Protein AF-A0A315W5L0-F1 (afdb_monomer)

pLDDT: mean 83.8, std 18.42, range [42.72, 97.88]

Organism: Gambusia affinis (NCBI:txid33528)

Secondary structure (DSSP, 8-state):
--EEE-TTT--EEEETTSEEEE-TTSS-EEEE--EEEEEE---HHHHTT-------------EEEEEEHHHHHHT-------HHHHHHHHHHHT-

InterPro domains:
  IPR011057 Mss4-like superfamily [SSF51316] (1-95)
  IPR011323 Mss4/translationally controlled tumour-associated TCTP [G3DSA:2.170.150.10] (1-95)
  IPR018105 Translationally controlled tumour protein [PF00838] (1-95)
  IPR018105 Translationally controlled tumour protein [PR01653] (1-21)
  IPR018105 Translationally controlled tumour protein [PR01653] (48-59)
  IPR018105 Translationally controlled tumour protein [PR01653] (60-79)
  IPR018105 Translationally controlled tumour protein [PTHR11991] (1-95)
  IPR034737 Translationally controlled tumour protein (TCTP) domain [PS51797] (1-95)

Radius of gyration: 20.61 Å; Cα contacts (8 Å, |Δi|>4): 89; chains: 1; bounding box: 36×28×60 Å

Sequence (95 aa):
MIIYKCIISNDEMFSDTFKVKETDSGIFFEVEGKTVTRTEGFDDALISANASAEEACEGNESATVSGVDIVLNHKLQETGFDKKQYMAYIKEYVK

Foldseek 3Di:
DAFDADPPPRATQAGPVFDWDQDPVNPDIDTDWDKDKDFQDDPVVVVVVPVDDPDPDPDDPGDIDIDTPSCVVRVDDDDDDDPVRVVVVVVVVVD

Solvent-accessible surface area (backbone atoms only — not comparable to full-atom values): 6291 Å² total; per-residue (Å²): 132,54,74,46,54,42,88,88,80,64,47,64,63,51,48,67,86,44,57,71,44,73,42,97,84,72,81,50,75,49,71,63,66,49,81,42,76,44,73,54,55,82,61,66,74,73,59,64,77,60,90,79,68,100,61,89,72,76,77,78,78,60,46,69,50,69,47,42,46,54,42,67,75,46,66,61,77,90,83,89,69,56,77,68,56,44,60,53,49,53,64,60,72,75,106

Structure (mmCIF, N/CA/C/O backbone):
data_AF-A0A315W5L0-F1
#
_entry.id   AF-A0A315W5L0-F1
#
loop_
_atom_site.group_PDB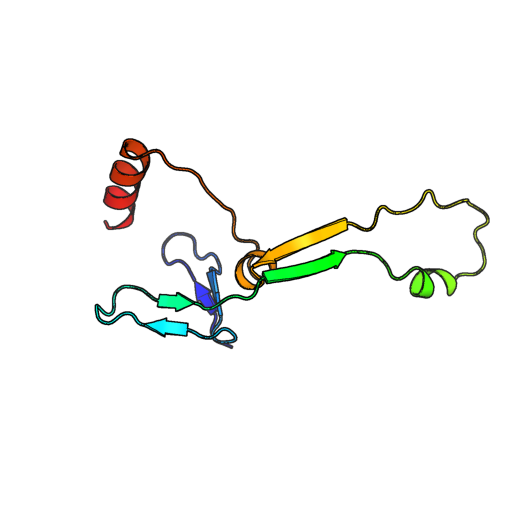
_atom_site.id
_atom_site.type_symbol
_atom_site.label_atom_id
_atom_site.label_alt_id
_atom_site.label_comp_id
_atom_site.label_asym_id
_atom_site.label_entity_id
_atom_site.label_seq_id
_atom_site.pdbx_PDB_ins_code
_atom_site.Cartn_x
_atom_site.Cartn_y
_atom_site.Cartn_z
_atom_site.occupancy
_atom_site.B_iso_or_equiv
_atom_site.auth_seq_id
_atom_site.auth_comp_id
_atom_site.auth_asym_id
_atom_site.auth_atom_id
_atom_site.pdbx_PDB_model_num
ATOM 1 N N . MET A 1 1 ? -12.4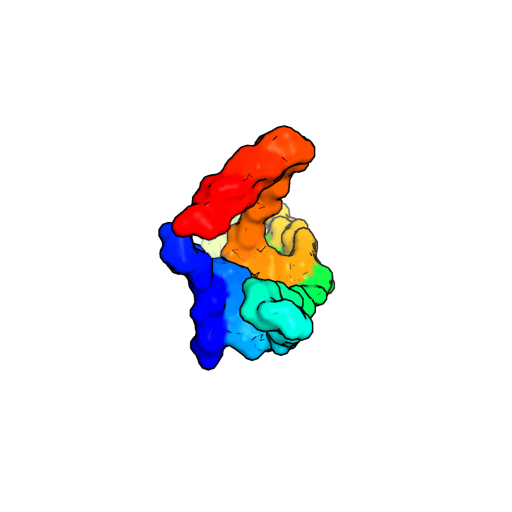98 -8.570 -14.828 1.00 85.88 1 MET A N 1
ATOM 2 C CA . MET A 1 1 ? -11.474 -7.891 -14.025 1.00 85.88 1 MET A CA 1
ATOM 3 C C . MET A 1 1 ? -12.175 -6.931 -13.091 1.00 85.88 1 MET A C 1
ATOM 5 O O . MET A 1 1 ? -12.789 -5.974 -13.555 1.00 85.88 1 MET A O 1
ATOM 9 N N . ILE A 1 2 ? -12.149 -7.242 -11.806 1.00 93.94 2 ILE A N 1
ATOM 10 C CA . ILE A 1 2 ? -12.614 -6.398 -10.708 1.00 93.94 2 ILE A CA 1
ATOM 11 C C . ILE A 1 2 ? -11.451 -5.494 -10.292 1.00 93.94 2 ILE A C 1
ATOM 13 O O . ILE A 1 2 ? -10.320 -5.955 -10.149 1.00 93.94 2 ILE A O 1
ATOM 17 N N . ILE A 1 3 ? -11.734 -4.206 -10.103 1.00 95.31 3 ILE A N 1
ATOM 18 C CA . ILE A 1 3 ? -10.770 -3.220 -9.606 1.00 95.31 3 ILE A CA 1
ATOM 19 C C . ILE A 1 3 ? -11.157 -2.861 -8.176 1.00 95.31 3 ILE A C 1
ATOM 21 O O . ILE A 1 3 ? -12.285 -2.434 -7.923 1.00 95.31 3 ILE A O 1
ATOM 25 N N . TYR A 1 4 ? -10.212 -3.009 -7.255 1.00 96.44 4 TYR A N 1
ATOM 26 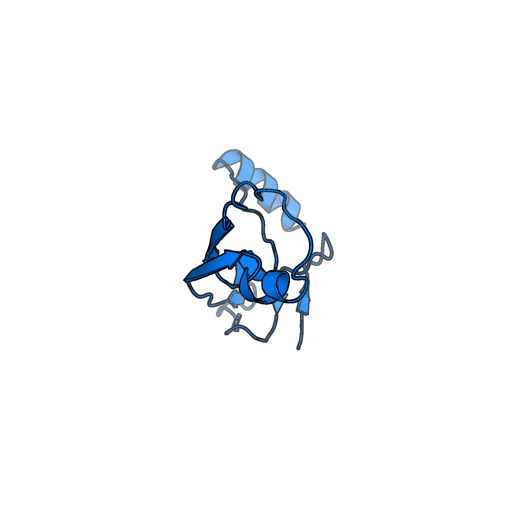C CA . TYR A 1 4 ? -10.365 -2.634 -5.857 1.00 96.44 4 TYR A CA 1
ATOM 27 C C . TYR A 1 4 ? -9.934 -1.180 -5.693 1.00 96.44 4 TYR A C 1
ATOM 29 O O . TYR A 1 4 ? -8.780 -0.830 -5.957 1.00 96.44 4 TYR A O 1
ATOM 37 N N . LYS A 1 5 ? -10.876 -0.326 -5.285 1.00 96.31 5 LYS A N 1
ATOM 38 C CA . LYS A 1 5 ? -10.666 1.118 -5.137 1.00 96.31 5 LYS A CA 1
ATOM 39 C C . LYS A 1 5 ? -10.680 1.531 -3.673 1.00 96.31 5 LYS A C 1
ATOM 41 O O . LYS A 1 5 ? -11.431 0.974 -2.874 1.00 96.31 5 LYS A O 1
ATOM 46 N N . CYS A 1 6 ? -9.870 2.527 -3.334 1.00 94.75 6 CYS A N 1
ATOM 47 C CA . CYS A 1 6 ? -9.929 3.172 -2.029 1.00 94.75 6 CYS A CA 1
ATOM 48 C C . CYS A 1 6 ? -11.269 3.905 -1.883 1.00 94.75 6 CYS A C 1
ATOM 50 O O . CYS A 1 6 ? -11.614 4.725 -2.727 1.00 94.75 6 CYS A O 1
ATOM 52 N N . ILE A 1 7 ? -12.010 3.657 -0.802 1.00 94.25 7 ILE A N 1
ATOM 53 C CA . ILE A 1 7 ? -13.310 4.310 -0.574 1.00 94.25 7 ILE A CA 1
ATOM 54 C C . ILE A 1 7 ? -13.191 5.828 -0.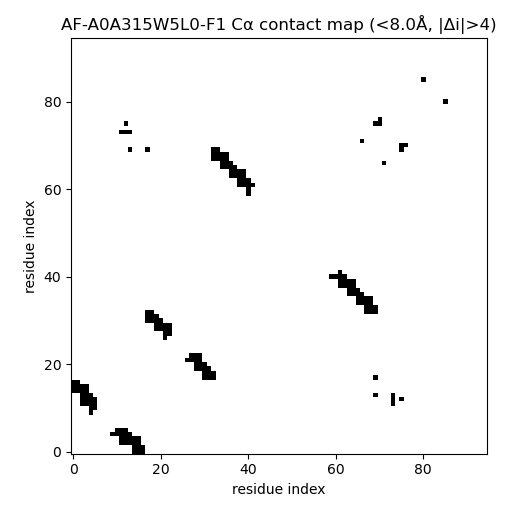358 1.00 94.25 7 ILE A C 1
ATOM 56 O O . ILE A 1 7 ? -14.122 6.568 -0.661 1.00 94.25 7 ILE A O 1
ATOM 60 N N . ILE A 1 8 ? -12.046 6.295 0.152 1.00 94.12 8 ILE A N 1
ATOM 61 C CA . ILE A 1 8 ? -11.820 7.708 0.481 1.00 94.12 8 ILE A CA 1
ATOM 62 C C . ILE A 1 8 ? -11.400 8.494 -0.765 1.00 94.12 8 ILE A C 1
ATOM 64 O O . ILE A 1 8 ? -12.001 9.519 -1.075 1.00 94.12 8 ILE A O 1
ATOM 68 N N . SER A 1 9 ? -10.377 8.027 -1.489 1.00 93.12 9 SER A N 1
ATOM 69 C CA . SER A 1 9 ? -9.831 8.755 -2.643 1.00 93.12 9 SER A CA 1
ATOM 70 C C . SER A 1 9 ? -10.423 8.338 -3.991 1.00 93.12 9 SER A C 1
ATOM 72 O O . SER A 1 9 ? -10.305 9.084 -4.956 1.00 93.12 9 SER A O 1
ATOM 74 N N . ASN A 1 10 ? -11.094 7.183 -4.065 1.00 94.25 10 ASN A N 1
ATOM 75 C CA . ASN A 1 10 ? -11.509 6.503 -5.301 1.00 94.25 10 ASN A CA 1
ATOM 76 C C . ASN A 1 10 ? -10.355 6.048 -6.213 1.00 94.25 10 ASN A C 1
ATOM 78 O O . ASN A 1 10 ? -10.609 5.598 -7.335 1.00 94.25 10 ASN A O 1
ATOM 82 N N . ASP A 1 11 ? -9.113 6.094 -5.726 1.00 93.62 11 ASP A N 1
ATOM 83 C CA . ASP A 1 11 ? -7.952 5.609 -6.471 1.00 93.62 11 ASP A CA 1
ATOM 84 C C . ASP A 1 11 ? -7.957 4.084 -6.594 1.00 93.62 11 ASP A C 1
ATOM 86 O O . ASP A 1 11 ? -8.427 3.359 -5.710 1.00 93.62 11 ASP A O 1
ATOM 90 N N . GLU A 1 12 ? -7.418 3.593 -7.706 1.00 95.19 12 GLU A N 1
ATOM 91 C CA . GLU A 1 12 ? -7.312 2.166 -7.998 1.00 95.19 12 GLU A CA 1
ATOM 92 C C . GLU A 1 12 ? -6.094 1.572 -7.291 1.00 95.19 12 GLU A C 1
ATOM 94 O O . GLU A 1 12 ? -4.958 1.929 -7.593 1.00 95.19 12 GLU A O 1
ATOM 99 N N . MET A 1 13 ? -6.328 0.643 -6.363 1.00 95.69 13 MET A N 1
ATOM 100 C CA . MET A 1 13 ? -5.267 0.077 -5.529 1.00 95.69 13 MET A CA 1
ATOM 101 C C . MET A 1 13 ? -4.680 -1.197 -6.145 1.00 95.69 13 MET A C 1
ATOM 103 O O . MET A 1 13 ? -3.465 -1.341 -6.248 1.00 95.69 13 MET A O 1
ATOM 107 N N . PHE A 1 14 ? -5.546 -2.134 -6.540 1.00 96.69 14 PHE A N 1
ATOM 108 C CA . PHE A 1 14 ? -5.177 -3.397 -7.186 1.00 96.69 14 PHE A CA 1
ATOM 109 C C . PHE A 1 14 ? -6.374 -3.990 -7.948 1.00 96.69 14 PHE A C 1
ATOM 111 O O . PHE A 1 14 ? -7.477 -3.439 -7.931 1.00 96.69 14 PHE A O 1
ATOM 118 N N . SER A 1 15 ? -6.177 -5.124 -8.621 1.00 96.25 15 SER A N 1
ATOM 119 C CA . SER A 1 15 ? -7.242 -5.861 -9.317 1.00 96.25 15 SER A CA 1
ATOM 120 C C . SER A 1 15 ? -7.261 -7.347 -8.951 1.00 96.25 15 SER A C 1
ATOM 122 O O . SER A 1 15 ? -6.288 -7.877 -8.418 1.00 96.25 15 SER A O 1
ATOM 124 N N . ASP A 1 16 ? -8.355 -8.032 -9.286 1.00 95.31 16 ASP A N 1
ATOM 125 C CA . ASP A 1 16 ? -8.518 -9.491 -9.144 1.00 95.31 16 ASP A CA 1
ATOM 126 C C . ASP A 1 16 ? -7.625 -10.324 -10.083 1.00 95.31 16 ASP A C 1
ATOM 128 O O . ASP A 1 16 ? -7.682 -11.552 -10.067 1.00 95.31 16 ASP A O 1
ATOM 132 N N . THR A 1 17 ? -6.795 -9.677 -10.906 1.00 95.44 17 THR A N 1
ATOM 133 C CA . THR A 1 17 ? -5.785 -10.361 -11.729 1.00 95.44 17 THR A CA 1
ATOM 134 C C . THR A 1 17 ? -4.588 -10.841 -10.911 1.00 95.44 17 THR A C 1
ATOM 136 O O . THR A 1 17 ? -3.884 -11.761 -11.329 1.00 95.44 17 THR A O 1
ATOM 139 N N . PHE A 1 18 ? -4.369 -10.242 -9.738 1.00 96.06 18 PHE A N 1
ATOM 140 C CA . PHE A 1 18 ? -3.372 -10.682 -8.771 1.00 96.06 18 PHE A CA 1
ATOM 141 C C . PHE A 1 18 ? -3.945 -11.759 -7.852 1.00 96.06 18 PHE A C 1
ATOM 143 O O . PHE A 1 18 ? -5.158 -11.920 -7.712 1.00 96.06 18 PHE A O 1
ATOM 150 N N . LYS A 1 19 ? -3.064 -12.495 -7.172 1.00 96.38 19 LYS A N 1
ATOM 151 C CA . LYS A 1 19 ? -3.491 -13.442 -6.144 1.00 96.38 19 LYS A CA 1
ATOM 152 C C . LYS A 1 19 ? -3.847 -12.669 -4.874 1.00 96.38 19 LYS A C 1
ATOM 154 O O . LYS A 1 19 ? -2.963 -12.164 -4.187 1.00 96.38 19 LYS A O 1
ATOM 159 N N . VAL A 1 20 ? -5.146 -12.593 -4.596 1.00 96.25 20 VAL A N 1
ATOM 160 C CA . VAL A 1 20 ? -5.723 -11.905 -3.435 1.00 96.25 20 VAL A CA 1
ATOM 161 C C . VAL A 1 20 ? -6.203 -12.937 -2.416 1.00 96.25 20 VAL A C 1
ATOM 163 O O . VAL A 1 20 ? -6.896 -13.892 -2.772 1.00 96.25 20 VAL A O 1
ATOM 166 N N . LYS A 1 21 ? -5.853 -12.741 -1.145 1.00 96.38 21 LYS A N 1
ATOM 167 C CA . LYS A 1 21 ? -6.350 -13.525 -0.010 1.00 96.38 21 LYS A CA 1
ATOM 168 C C . LYS A 1 21 ? -6.914 -12.580 1.046 1.00 96.38 21 LYS A C 1
ATOM 170 O O . LYS A 1 21 ? -6.272 -11.605 1.411 1.00 96.38 21 LYS A O 1
ATOM 175 N N . GLU A 1 22 ? -8.100 -12.872 1.557 1.00 95.81 22 GLU A N 1
ATOM 176 C CA . GLU A 1 22 ? -8.639 -12.170 2.721 1.00 95.81 22 GLU A CA 1
ATOM 177 C C . GLU A 1 22 ? -8.009 -12.725 4.007 1.00 95.81 22 GLU A C 1
ATOM 179 O O . GLU A 1 22 ? -7.824 -13.936 4.157 1.00 95.81 22 GLU A O 1
ATOM 184 N N . THR A 1 23 ? -7.629 -11.836 4.921 1.00 95.31 23 THR A N 1
ATOM 185 C CA . THR A 1 23 ? -7.127 -12.223 6.249 1.00 95.31 23 THR A CA 1
ATOM 186 C C . THR A 1 23 ? -8.227 -12.855 7.101 1.00 95.31 23 THR A C 1
ATOM 188 O O . THR A 1 23 ? -9.402 -12.555 6.922 1.00 95.31 23 THR A O 1
ATOM 191 N N . ASP A 1 24 ? -7.850 -13.667 8.093 1.00 94.00 24 ASP A N 1
ATOM 192 C CA . ASP A 1 24 ? -8.808 -14.366 8.968 1.00 94.00 24 ASP A CA 1
ATOM 193 C C . ASP A 1 24 ? -9.748 -13.415 9.737 1.00 94.00 24 ASP A C 1
ATOM 195 O O . ASP A 1 24 ? -10.838 -13.810 10.145 1.00 94.00 24 ASP A O 1
ATOM 199 N N . SER A 1 25 ? -9.340 -12.157 9.943 1.00 93.62 25 SER A N 1
ATOM 200 C CA . SER A 1 25 ? -10.176 -11.133 10.579 1.00 93.62 25 SER A CA 1
ATOM 201 C C . SER A 1 25 ? -11.259 -10.563 9.658 1.00 93.62 25 SER A C 1
ATOM 203 O O . SER A 1 25 ? -12.158 -9.884 10.149 1.00 93.62 25 SER A O 1
ATOM 205 N N . GLY A 1 26 ? -11.162 -10.792 8.346 1.00 93.06 26 GLY A N 1
ATOM 206 C CA . GLY A 1 26 ? -12.033 -10.202 7.328 1.00 93.06 26 GLY A CA 1
ATOM 207 C C . GLY A 1 26 ? -11.835 -8.696 7.117 1.00 93.06 26 GLY A C 1
ATOM 208 O O . GLY A 1 26 ? -12.675 -8.033 6.519 1.00 93.06 26 GLY A O 1
ATOM 209 N N . ILE A 1 27 ? -10.755 -8.116 7.660 1.00 92.50 27 ILE A N 1
ATOM 210 C CA . ILE A 1 27 ? -10.519 -6.659 7.622 1.00 92.50 27 ILE A CA 1
ATOM 211 C C . ILE A 1 27 ? -9.551 -6.275 6.498 1.00 92.50 27 ILE A C 1
ATOM 213 O O . ILE A 1 27 ? -9.664 -5.193 5.924 1.00 92.50 27 ILE A O 1
ATOM 217 N N . PHE A 1 28 ? -8.590 -7.145 6.179 1.00 95.25 28 PHE A N 1
ATOM 218 C CA . PHE A 1 28 ? -7.522 -6.852 5.224 1.00 95.25 28 PHE A CA 1
ATOM 219 C C . PHE A 1 28 ? -7.464 -7.861 4.079 1.00 95.25 28 PHE A C 1
ATOM 221 O O . PHE A 1 28 ? -7.777 -9.042 4.254 1.00 95.25 28 PHE A O 1
ATOM 228 N N . PHE A 1 29 ? -6.971 -7.387 2.934 1.00 96.12 29 PHE A N 1
ATOM 229 C CA . PHE A 1 29 ? -6.567 -8.208 1.799 1.00 96.12 29 PHE A CA 1
ATOM 230 C C . PHE A 1 29 ? -5.039 -8.274 1.709 1.00 96.12 29 PHE A C 1
ATOM 232 O O . PHE A 1 29 ? -4.358 -7.251 1.744 1.00 96.12 29 PHE A O 1
ATOM 239 N N . GLU A 1 30 ? -4.513 -9.481 1.545 1.00 96.44 30 GLU A N 1
ATOM 240 C CA . GLU A 1 30 ? -3.132 -9.765 1.172 1.00 96.44 30 GLU A CA 1
ATOM 241 C C . GLU A 1 30 ? -3.075 -9.951 -0.349 1.00 96.44 30 GLU A C 1
ATOM 243 O O . GLU A 1 30 ? -3.754 -10.823 -0.895 1.00 96.44 30 GLU A O 1
ATOM 248 N N . VAL A 1 31 ? -2.281 -9.131 -1.041 1.00 96.88 31 VAL A N 1
ATOM 249 C CA . VAL A 1 31 ? -2.136 -9.177 -2.504 1.00 96.88 31 VAL A CA 1
ATOM 250 C C . VAL A 1 31 ? -0.696 -9.544 -2.848 1.00 96.88 31 VAL A C 1
ATOM 252 O O . VAL A 1 31 ? 0.237 -8.823 -2.499 1.00 96.88 31 VAL A O 1
ATOM 255 N N . GLU A 1 32 ? -0.504 -10.685 -3.509 1.00 97.12 32 GLU A N 1
ATOM 256 C CA . GLU A 1 32 ? 0.825 -11.197 -3.856 1.00 97.12 32 GLU A CA 1
ATOM 257 C C . GLU A 1 32 ? 1.329 -10.560 -5.158 1.00 97.12 32 GLU A C 1
ATOM 259 O O . GLU A 1 32 ? 0.755 -10.774 -6.229 1.00 97.12 32 GLU A O 1
ATOM 264 N N . GLY A 1 33 ? 2.411 -9.785 -5.052 1.00 95.25 33 GLY A N 1
ATOM 265 C CA . GLY A 1 33 ? 3.105 -9.175 -6.186 1.00 95.25 33 GLY A CA 1
ATOM 266 C C . GLY A 1 33 ? 4.444 -9.841 -6.483 1.00 95.25 33 GLY A C 1
ATOM 267 O O . GLY A 1 33 ? 5.026 -10.526 -5.637 1.00 95.25 33 GLY A O 1
ATOM 268 N N . LYS A 1 34 ? 4.957 -9.613 -7.691 1.00 96.06 34 LYS A N 1
ATOM 269 C CA . LYS A 1 34 ? 6.266 -10.098 -8.146 1.00 96.06 34 LYS A CA 1
ATOM 270 C C . LYS A 1 34 ? 7.196 -8.928 -8.414 1.00 96.06 34 LYS A C 1
ATOM 272 O O . LYS A 1 34 ? 6.802 -7.946 -9.036 1.00 96.06 34 LYS A O 1
ATOM 277 N N . THR A 1 35 ? 8.453 -9.052 -8.004 1.00 96.25 35 THR A N 1
ATOM 278 C CA . THR A 1 35 ? 9.493 -8.107 -8.418 1.00 96.25 35 THR A CA 1
ATOM 279 C C . THR A 1 35 ? 9.775 -8.292 -9.903 1.00 96.25 35 THR A C 1
ATOM 281 O O . THR A 1 35 ? 10.110 -9.392 -10.343 1.00 96.25 35 THR A O 1
ATOM 284 N N . VAL A 1 36 ? 9.641 -7.218 -10.670 1.00 94.94 36 VAL A N 1
ATOM 285 C CA . VAL A 1 36 ? 9.886 -7.191 -12.111 1.00 94.94 36 VAL A CA 1
ATOM 286 C C . VAL A 1 36 ? 10.802 -6.028 -12.467 1.00 94.94 36 VAL A C 1
ATOM 288 O O . VAL A 1 36 ? 10.831 -5.007 -11.782 1.00 94.94 36 VAL A O 1
ATOM 291 N N . THR A 1 37 ? 11.519 -6.184 -13.573 1.00 92.31 37 THR A N 1
ATOM 292 C CA . THR A 1 37 ? 12.311 -5.130 -14.206 1.00 92.31 37 THR A CA 1
ATOM 293 C C . THR A 1 37 ? 11.737 -4.889 -15.595 1.00 92.31 37 THR A C 1
ATOM 295 O O . THR A 1 37 ? 11.546 -5.834 -16.361 1.00 92.31 37 THR A O 1
ATOM 298 N N . ARG A 1 38 ? 11.417 -3.635 -15.904 1.00 84.75 38 ARG A N 1
ATOM 299 C CA . ARG A 1 38 ? 10.892 -3.182 -17.192 1.00 84.75 38 ARG A CA 1
ATOM 300 C C . ARG A 1 38 ? 11.886 -2.206 -17.785 1.00 84.75 38 ARG A C 1
ATOM 302 O O . ARG A 1 38 ? 12.240 -1.231 -17.135 1.00 84.75 38 ARG A O 1
ATOM 309 N N . THR A 1 39 ? 12.320 -2.460 -19.006 1.00 81.06 39 THR A N 1
ATOM 310 C CA . THR A 1 39 ? 13.065 -1.470 -19.775 1.00 81.06 39 THR A CA 1
ATOM 311 C C . THR A 1 39 ? 12.049 -0.694 -20.597 1.00 81.06 39 THR A C 1
ATOM 313 O O . THR A 1 39 ? 11.480 -1.228 -21.546 1.00 81.06 39 THR A O 1
ATOM 316 N N . GLU A 1 40 ? 11.765 0.537 -20.184 1.00 65.62 40 GLU A N 1
ATOM 317 C CA . GLU A 1 40 ? 11.031 1.493 -21.002 1.00 65.62 40 GLU A CA 1
ATOM 318 C C . GLU A 1 40 ? 12.030 2.090 -21.996 1.00 65.62 40 GLU A C 1
ATOM 320 O O . GLU A 1 40 ? 12.874 2.920 -21.664 1.00 65.62 40 GLU A O 1
ATOM 325 N N . GLY A 1 41 ? 11.986 1.583 -23.220 1.00 55.78 41 GLY A N 1
ATOM 326 C CA . GLY A 1 41 ? 12.775 2.066 -24.340 1.00 55.78 41 GLY A CA 1
ATOM 327 C C . GLY A 1 41 ? 11.973 1.860 -25.612 1.00 55.78 41 GLY A C 1
ATOM 328 O O . GLY A 1 41 ? 11.310 0.833 -25.774 1.00 55.78 41 GLY A O 1
ATOM 329 N N . PHE A 1 42 ? 11.992 2.856 -26.494 1.00 54.44 42 PHE A N 1
ATOM 330 C CA . PHE A 1 42 ? 11.545 2.650 -27.863 1.00 54.44 42 PHE A CA 1
ATOM 331 C C . PHE A 1 42 ? 12.450 1.585 -28.478 1.00 54.44 42 PHE A C 1
ATOM 333 O O . PHE A 1 42 ? 13.669 1.681 -28.383 1.00 54.44 42 PHE A O 1
ATOM 340 N N . ASP A 1 43 ? 11.857 0.548 -29.061 1.00 52.84 43 ASP A N 1
ATOM 341 C CA . ASP A 1 43 ? 12.620 -0.398 -29.861 1.00 52.84 43 ASP A CA 1
ATOM 342 C C . ASP A 1 43 ? 13.141 0.387 -31.072 1.00 52.84 43 ASP A C 1
ATOM 344 O O . ASP A 1 43 ? 12.347 0.793 -31.924 1.00 52.84 43 ASP A O 1
ATOM 348 N N . ASP A 1 44 ? 14.445 0.671 -31.134 1.00 51.31 44 ASP A N 1
ATOM 349 C CA . ASP A 1 44 ? 15.069 1.409 -32.247 1.00 51.31 44 ASP A CA 1
ATOM 350 C C . ASP A 1 44 ? 14.724 0.775 -33.611 1.00 51.31 44 ASP A C 1
ATOM 352 O O . ASP A 1 44 ? 14.674 1.454 -34.643 1.00 51.31 44 ASP A O 1
ATOM 356 N N . ALA A 1 45 ? 14.380 -0.520 -33.617 1.00 54.72 45 ALA A N 1
ATOM 357 C CA . ALA A 1 45 ? 13.849 -1.225 -34.776 1.00 54.72 45 ALA A CA 1
ATOM 358 C C . ALA A 1 45 ? 12.578 -0.572 -35.364 1.00 54.72 45 ALA A C 1
ATOM 360 O O . ALA A 1 45 ? 12.412 -0.566 -36.585 1.00 54.72 45 ALA A O 1
ATOM 361 N N . LEU A 1 46 ? 11.711 0.030 -34.542 1.00 53.38 46 LEU A N 1
ATOM 362 C CA . LEU A 1 46 ? 10.494 0.728 -34.983 1.00 53.38 46 LEU A CA 1
ATOM 363 C C . LEU A 1 46 ? 10.783 2.111 -35.595 1.00 53.38 46 LEU A C 1
ATOM 365 O O . LEU A 1 46 ? 9.996 2.583 -36.415 1.00 53.38 46 LEU A O 1
ATOM 369 N N . ILE A 1 47 ? 11.911 2.742 -35.248 1.00 54.00 47 ILE A N 1
ATOM 370 C CA . ILE A 1 47 ? 12.351 4.028 -35.825 1.00 54.00 47 ILE A CA 1
ATOM 371 C C . ILE A 1 47 ? 13.032 3.810 -37.188 1.00 54.00 47 ILE A C 1
ATOM 373 O O . ILE A 1 47 ? 12.924 4.651 -38.083 1.00 54.00 47 ILE A O 1
ATO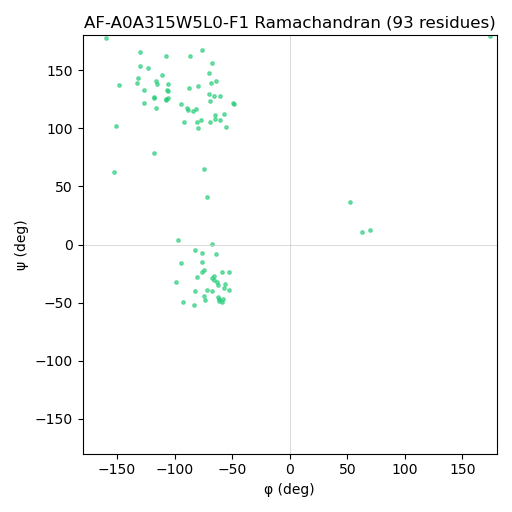M 377 N N . SER A 1 48 ? 13.647 2.640 -37.402 1.00 53.31 48 SER A N 1
ATOM 378 C CA . SER A 1 48 ? 14.335 2.293 -38.658 1.00 53.31 48 SER A CA 1
ATOM 379 C C . SER A 1 48 ? 13.427 2.196 -39.898 1.00 53.31 48 SER A C 1
ATOM 381 O O . SER A 1 48 ? 13.923 2.107 -41.021 1.00 53.31 48 SER A O 1
A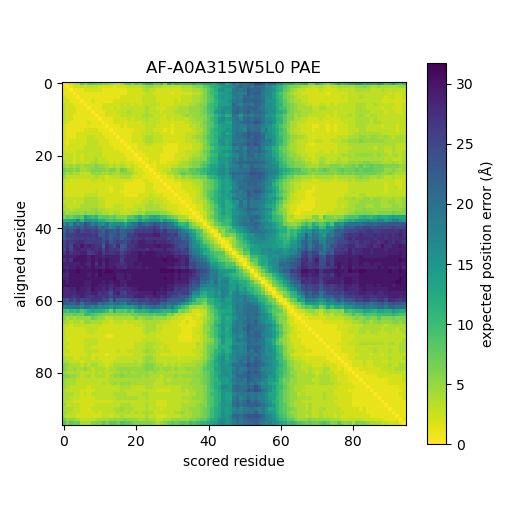TOM 383 N N . ALA A 1 49 ? 12.101 2.264 -39.730 1.00 54.81 49 ALA A N 1
ATOM 384 C CA . ALA A 1 49 ? 11.149 2.283 -40.839 1.00 54.81 49 ALA A CA 1
ATOM 385 C C . ALA A 1 49 ? 11.059 3.640 -41.572 1.00 54.81 49 ALA A C 1
ATOM 387 O O . ALA A 1 49 ? 10.407 3.712 -42.614 1.00 54.81 49 ALA A O 1
ATOM 388 N N . ASN A 1 50 ? 11.709 4.704 -41.080 1.00 53.59 50 ASN A N 1
ATOM 389 C CA . ASN A 1 50 ? 11.771 5.995 -41.773 1.00 53.59 50 ASN A CA 1
ATOM 390 C C . ASN A 1 50 ? 13.223 6.369 -42.120 1.00 53.59 50 ASN A C 1
ATOM 392 O O . ASN A 1 50 ? 13.871 7.163 -41.444 1.00 53.59 50 ASN A O 1
ATOM 396 N N . ALA A 1 51 ? 13.739 5.758 -43.190 1.00 51.47 51 ALA A N 1
ATOM 397 C CA . ALA A 1 51 ? 15.122 5.840 -43.672 1.00 51.47 51 ALA A CA 1
ATOM 398 C C . ALA A 1 51 ? 15.518 7.193 -44.319 1.00 51.47 51 ALA A C 1
ATOM 400 O O . ALA A 1 51 ? 16.183 7.212 -45.353 1.00 51.47 51 ALA A O 1
ATOM 401 N N . SER A 1 52 ? 15.096 8.331 -43.761 1.00 58.25 52 SER A N 1
ATOM 402 C CA . SER A 1 52 ? 15.427 9.654 -44.311 1.00 58.25 52 SER A CA 1
ATOM 403 C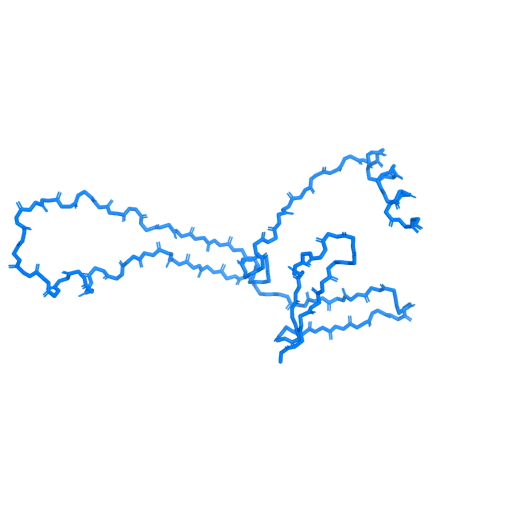 C . SER A 1 52 ? 15.451 10.754 -43.243 1.00 58.25 52 SER A C 1
ATOM 405 O O . SER A 1 52 ? 14.682 11.710 -43.318 1.00 58.25 52 SER A O 1
ATOM 407 N N . ALA A 1 53 ? 16.343 10.649 -42.260 1.00 44.56 53 ALA A N 1
ATOM 408 C CA . ALA A 1 53 ? 16.786 11.806 -41.482 1.00 44.56 53 ALA A CA 1
ATOM 409 C C . ALA A 1 53 ? 18.220 11.573 -40.989 1.00 44.56 53 ALA A C 1
ATOM 411 O O . ALA A 1 53 ? 18.456 10.813 -40.055 1.00 44.56 53 ALA A O 1
ATOM 412 N N . GLU A 1 54 ? 19.181 12.209 -41.660 1.00 46.53 54 GLU A N 1
ATOM 413 C CA . GLU A 1 54 ? 20.580 12.307 -41.236 1.00 46.53 54 GLU A CA 1
ATOM 414 C C . GLU A 1 54 ? 20.736 13.298 -40.071 1.00 46.53 54 GLU A C 1
ATOM 416 O O . GLU A 1 54 ? 21.384 14.333 -40.199 1.00 46.53 54 GLU A O 1
ATOM 421 N N . GLU A 1 55 ? 20.149 12.992 -38.920 1.00 45.66 55 GLU A N 1
ATOM 422 C CA . GLU A 1 55 ? 20.520 13.644 -37.666 1.00 45.66 55 GLU A CA 1
ATOM 423 C C . GLU A 1 55 ? 20.848 12.561 -36.647 1.00 45.66 55 GLU A C 1
ATOM 425 O O . GLU A 1 55 ? 20.048 11.668 -36.370 1.00 45.66 55 GLU A O 1
ATOM 430 N N . ALA A 1 56 ? 22.078 12.618 -36.135 1.00 48.69 56 ALA A N 1
ATOM 431 C CA . ALA A 1 56 ? 22.540 11.786 -35.042 1.00 48.69 56 ALA A CA 1
ATOM 432 C C . ALA A 1 56 ? 21.591 11.979 -33.853 1.00 48.69 56 ALA A C 1
ATOM 434 O O . ALA A 1 56 ? 21.648 12.989 -33.156 1.00 48.69 56 ALA A O 1
ATOM 435 N N . CYS A 1 57 ? 20.689 11.020 -33.659 1.00 42.72 57 CYS A N 1
ATOM 436 C CA . CYS A 1 57 ? 19.836 10.973 -32.489 1.00 42.72 57 CYS A CA 1
ATOM 437 C C . CYS A 1 57 ? 20.741 10.640 -31.301 1.00 42.72 57 CYS A C 1
ATOM 439 O O . CYS A 1 57 ? 21.250 9.522 -31.189 1.00 42.72 57 CYS A O 1
ATOM 441 N N . GLU A 1 58 ? 21.021 11.647 -30.470 1.00 47.41 58 GLU A N 1
ATOM 442 C CA . GLU A 1 58 ? 21.608 11.451 -29.149 1.00 47.41 58 GLU A CA 1
ATOM 443 C C . GLU A 1 58 ? 20.797 10.368 -28.432 1.00 47.41 58 GLU A C 1
ATOM 445 O O . GLU A 1 58 ? 19.574 10.468 -28.327 1.00 47.41 58 GLU A O 1
ATOM 450 N N . GLY A 1 59 ? 21.486 9.294 -28.037 1.00 47.31 59 GLY A N 1
ATOM 451 C CA . GLY A 1 59 ? 20.880 8.065 -27.544 1.00 47.31 59 GLY A CA 1
ATOM 452 C C . GLY A 1 59 ? 19.814 8.339 -26.492 1.00 47.31 59 GLY A C 1
ATOM 453 O O . GLY A 1 59 ? 20.090 8.930 -25.450 1.00 47.31 59 GLY A O 1
ATOM 454 N N . ASN A 1 60 ? 18.593 7.893 -26.776 1.00 50.41 60 ASN A N 1
ATOM 455 C CA . ASN A 1 60 ? 17.509 7.911 -25.812 1.00 50.41 60 ASN A CA 1
ATOM 456 C C . ASN A 1 60 ? 17.898 6.957 -24.673 1.00 50.41 60 ASN A C 1
ATOM 458 O O . ASN A 1 60 ? 18.019 5.750 -24.890 1.00 50.41 60 ASN A O 1
ATOM 462 N N . GLU A 1 61 ? 18.176 7.489 -23.481 1.00 53.94 61 GLU A N 1
ATOM 463 C CA . GLU A 1 61 ? 18.507 6.671 -22.316 1.00 53.94 61 GLU A CA 1
ATOM 464 C C . GLU A 1 61 ? 17.320 5.755 -22.009 1.00 53.94 61 GLU A C 1
ATOM 466 O O . GLU A 1 61 ? 16.278 6.192 -21.524 1.00 53.94 61 GLU A O 1
ATOM 471 N N . SER A 1 62 ? 17.466 4.462 -22.308 1.00 59.88 62 SER A N 1
ATOM 472 C CA . SER A 1 62 ? 16.476 3.452 -21.952 1.00 59.88 62 SER A CA 1
ATOM 473 C C . SER A 1 62 ? 16.263 3.478 -20.436 1.00 59.88 62 SER A C 1
ATOM 475 O O . SER A 1 62 ? 17.161 3.110 -19.669 1.00 59.88 62 SER A O 1
ATOM 477 N N . ALA A 1 63 ? 15.083 3.902 -19.989 1.00 71.19 63 ALA A N 1
ATOM 478 C CA . ALA A 1 63 ? 14.764 3.984 -18.576 1.00 71.19 63 ALA A CA 1
ATOM 479 C C . ALA A 1 63 ? 14.386 2.586 -18.079 1.00 71.19 63 ALA A C 1
ATOM 481 O O . ALA A 1 63 ? 13.318 2.052 -18.374 1.00 71.19 63 ALA A O 1
ATOM 482 N N . THR A 1 64 ? 15.284 1.950 -17.330 1.00 80.56 64 THR A N 1
ATOM 483 C CA . THR A 1 64 ? 14.982 0.667 -16.689 1.00 80.56 64 THR A CA 1
ATOM 484 C C . THR A 1 64 ? 14.357 0.910 -15.319 1.00 80.56 64 THR A C 1
ATOM 486 O O . THR A 1 64 ? 15.010 1.422 -14.413 1.00 80.56 64 THR A O 1
ATOM 489 N N . VAL A 1 65 ? 13.097 0.5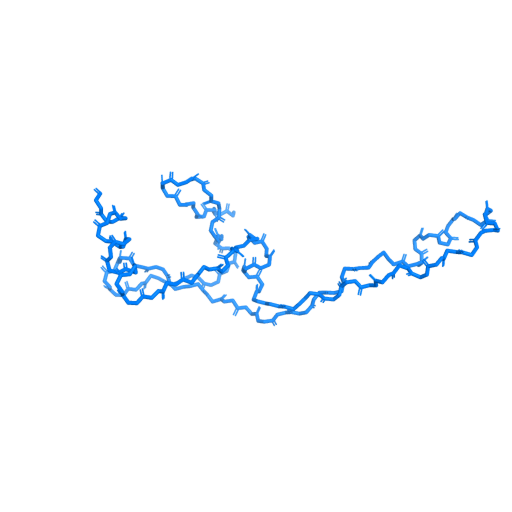08 -15.150 1.00 86.56 65 VAL A N 1
ATOM 490 C CA . VAL A 1 65 ? 12.342 0.610 -13.897 1.00 86.56 65 VAL A CA 1
ATOM 491 C C . VAL A 1 65 ? 12.195 -0.779 -13.286 1.00 86.56 65 VAL A C 1
ATOM 493 O O . VAL A 1 65 ? 11.690 -1.702 -13.923 1.00 86.56 65 VAL A O 1
ATOM 496 N N . SER A 1 66 ? 12.626 -0.941 -12.036 1.00 92.12 66 SER A N 1
ATOM 497 C CA . SER A 1 66 ? 12.440 -2.181 -11.273 1.00 92.12 66 SER A CA 1
ATOM 498 C C . SER A 1 66 ? 11.547 -1.940 -10.064 1.00 92.12 66 SER A C 1
ATOM 500 O O . SER A 1 66 ? 11.661 -0.910 -9.407 1.00 92.12 66 SER A O 1
ATOM 502 N N . GLY A 1 67 ? 10.671 -2.891 -9.753 1.00 93.12 67 GLY A N 1
ATOM 503 C CA . GLY A 1 67 ? 9.746 -2.779 -8.628 1.00 93.12 67 GLY A CA 1
ATOM 504 C C . GLY A 1 67 ? 8.748 -3.928 -8.574 1.00 93.12 67 GLY A C 1
ATOM 505 O O . GLY A 1 67 ? 8.767 -4.827 -9.414 1.00 93.12 67 GLY A O 1
ATOM 506 N N . VAL A 1 68 ? 7.870 -3.911 -7.574 1.00 95.75 68 VAL A N 1
ATOM 507 C CA . VAL A 1 68 ? 6.760 -4.868 -7.494 1.00 95.75 68 VAL A CA 1
ATOM 508 C C . VAL A 1 68 ? 5.749 -4.538 -8.592 1.00 95.75 68 VAL A C 1
ATOM 510 O O . VAL A 1 68 ? 5.319 -3.395 -8.722 1.00 95.75 68 VAL A O 1
ATOM 513 N N . ASP A 1 69 ? 5.356 -5.528 -9.382 1.00 95.06 69 ASP A N 1
ATOM 514 C CA . ASP A 1 69 ? 4.434 -5.383 -10.511 1.00 95.06 69 ASP A CA 1
ATOM 515 C C . ASP A 1 69 ? 3.112 -4.685 -10.157 1.00 95.06 69 ASP A C 1
ATOM 517 O O . ASP A 1 69 ? 2.663 -3.841 -10.932 1.00 95.06 69 ASP A O 1
ATOM 521 N N . ILE A 1 70 ? 2.529 -4.964 -8.987 1.00 95.69 70 ILE A N 1
ATOM 522 C CA . ILE A 1 70 ? 1.333 -4.272 -8.477 1.00 95.69 70 ILE A CA 1
ATOM 523 C C . ILE A 1 70 ? 1.601 -2.767 -8.358 1.00 95.69 70 ILE A C 1
ATOM 525 O O . ILE A 1 70 ? 0.829 -1.957 -8.868 1.00 95.69 70 ILE A O 1
ATOM 529 N N . VAL A 1 71 ? 2.722 -2.392 -7.733 1.00 94.69 71 VAL A N 1
ATOM 530 C CA . VAL A 1 71 ? 3.118 -0.990 -7.526 1.00 94.69 71 VAL A CA 1
ATOM 531 C C . VAL A 1 71 ? 3.324 -0.292 -8.867 1.00 94.69 71 VAL A C 1
ATOM 533 O O . VAL A 1 71 ? 2.800 0.801 -9.074 1.00 94.69 71 VAL A O 1
ATOM 536 N N . LEU A 1 72 ? 4.021 -0.944 -9.800 1.00 93.50 72 LEU A N 1
ATOM 537 C CA . LEU A 1 72 ? 4.296 -0.389 -11.126 1.00 93.50 72 LEU A CA 1
ATOM 538 C C . LEU A 1 72 ? 3.026 -0.254 -11.982 1.00 93.50 72 LEU A C 1
ATOM 540 O O . LEU A 1 72 ? 2.859 0.742 -12.679 1.00 93.50 72 LEU A O 1
ATOM 544 N N . ASN A 1 73 ? 2.118 -1.234 -11.930 1.00 91.94 73 ASN A N 1
ATOM 545 C CA . ASN A 1 73 ? 0.887 -1.239 -12.729 1.00 91.94 73 ASN A CA 1
ATOM 546 C C . ASN A 1 73 ? -0.135 -0.213 -12.247 1.00 91.94 73 ASN A C 1
ATOM 548 O O . ASN A 1 73 ? -0.798 0.418 -13.067 1.00 91.94 73 ASN A O 1
ATOM 552 N N . HIS A 1 74 ? -0.253 -0.047 -10.930 1.00 92.88 74 HIS A N 1
ATOM 553 C CA . HIS A 1 74 ? -1.216 0.863 -10.311 1.00 92.88 74 HIS A CA 1
ATOM 554 C C . HIS A 1 74 ? -0.602 2.219 -9.937 1.00 92.88 74 HIS A C 1
ATOM 556 O O . HIS A 1 74 ? -1.284 3.068 -9.373 1.00 92.88 74 HIS A O 1
ATOM 562 N N . LYS A 1 75 ? 0.677 2.447 -10.274 1.00 92.88 75 LYS A N 1
ATOM 563 C CA . LYS A 1 75 ? 1.430 3.681 -9.984 1.00 92.88 75 LYS A CA 1
ATOM 564 C C . LYS A 1 75 ? 1.376 4.075 -8.503 1.00 92.88 75 LYS A C 1
ATOM 566 O O . LYS A 1 75 ? 1.311 5.261 -8.171 1.00 92.88 75 LYS A O 1
ATOM 571 N N . LEU A 1 76 ? 1.398 3.080 -7.616 1.00 94.44 76 LEU A N 1
ATOM 572 C CA . LEU A 1 76 ? 1.310 3.304 -6.175 1.00 94.44 76 LEU A CA 1
ATOM 573 C C . LEU A 1 76 ? 2.528 4.096 -5.692 1.00 94.44 76 LEU A C 1
ATOM 575 O O . LEU A 1 76 ? 3.646 3.875 -6.155 1.00 94.44 76 LEU A O 1
ATOM 579 N N . GLN A 1 77 ? 2.297 5.019 -4.762 1.00 93.75 77 GLN A N 1
ATOM 580 C CA . GLN A 1 77 ? 3.338 5.882 -4.210 1.00 93.75 77 GLN A CA 1
ATOM 581 C C . GLN A 1 77 ? 3.693 5.426 -2.797 1.00 93.75 77 GLN A C 1
ATOM 583 O O . GLN A 1 77 ? 2.817 5.305 -1.938 1.00 93.75 77 GLN A O 1
ATOM 588 N N . GLU A 1 78 ? 4.979 5.178 -2.556 1.00 93.19 78 GLU A N 1
ATOM 589 C CA . GLU A 1 78 ? 5.477 4.926 -1.206 1.00 93.19 78 GLU A CA 1
ATOM 590 C C . GLU A 1 78 ? 5.380 6.209 -0.372 1.00 93.19 78 GLU A C 1
ATOM 592 O O . GLU A 1 78 ? 5.670 7.308 -0.846 1.00 93.19 78 GLU A O 1
ATOM 597 N N . THR A 1 79 ? 4.963 6.072 0.884 1.00 93.50 79 THR A N 1
ATOM 598 C CA . THR A 1 79 ? 4.881 7.183 1.832 1.00 93.50 79 THR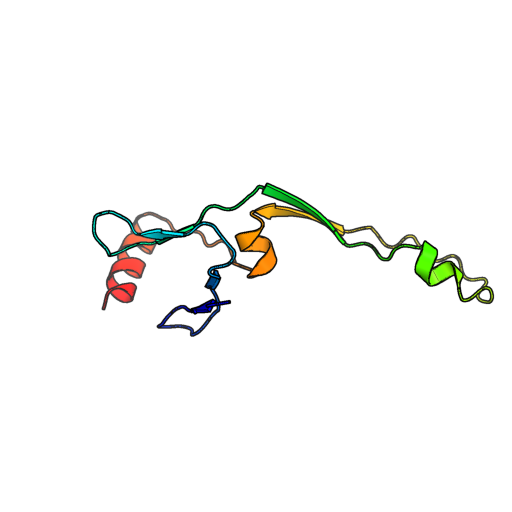 A CA 1
ATOM 599 C C . THR A 1 79 ? 5.523 6.792 3.156 1.00 93.50 79 THR A C 1
ATOM 601 O O . THR A 1 79 ? 5.434 5.643 3.592 1.00 93.50 79 THR A O 1
ATOM 604 N N . GLY A 1 80 ? 6.191 7.753 3.791 1.00 96.00 80 GLY A N 1
ATOM 605 C CA . GLY A 1 80 ? 6.916 7.555 5.040 1.00 96.00 80 GLY A CA 1
ATOM 606 C C . GLY A 1 80 ? 6.176 8.158 6.229 1.00 96.00 80 GLY A C 1
ATOM 607 O O . GLY A 1 80 ? 5.693 9.286 6.164 1.00 96.00 80 GLY A O 1
ATOM 608 N N . PHE A 1 81 ? 6.150 7.429 7.344 1.00 96.06 81 PHE A N 1
ATOM 609 C CA . PHE A 1 81 ? 5.628 7.918 8.617 1.00 96.06 81 PHE A CA 1
ATOM 610 C C . PHE A 1 81 ? 6.594 7.598 9.755 1.00 96.06 81 PHE A C 1
ATOM 612 O O . PHE A 1 81 ? 7.099 6.478 9.855 1.00 96.06 81 PHE A O 1
ATOM 619 N N . ASP A 1 82 ? 6.783 8.544 10.675 1.00 97.62 82 ASP A N 1
ATOM 620 C CA . ASP A 1 82 ? 7.267 8.209 12.010 1.00 97.62 82 ASP A CA 1
ATOM 621 C C . ASP A 1 82 ? 6.143 7.589 12.868 1.00 97.62 82 ASP A C 1
ATOM 623 O O . ASP A 1 82 ? 4.952 7.639 12.540 1.00 97.62 82 ASP A O 1
ATOM 627 N N . LYS A 1 83 ? 6.509 7.006 14.015 1.00 97.44 83 LYS A N 1
ATOM 628 C CA . LYS A 1 83 ? 5.548 6.343 14.912 1.00 97.44 83 LYS A CA 1
ATOM 629 C C . LYS A 1 83 ? 4.412 7.268 15.370 1.00 97.44 83 LYS A C 1
ATOM 631 O O . LYS A 1 83 ? 3.287 6.800 15.535 1.00 97.44 83 LYS A O 1
ATOM 636 N N . LYS A 1 84 ? 4.682 8.550 15.635 1.00 97.62 84 LYS A N 1
ATOM 637 C CA . LYS A 1 84 ? 3.659 9.498 16.108 1.00 97.62 84 LYS A CA 1
ATOM 638 C C . LYS A 1 84 ? 2.730 9.899 14.966 1.00 97.62 84 LYS A C 1
ATOM 640 O O . LYS A 1 84 ? 1.517 9.901 15.166 1.00 97.62 84 LYS A O 1
ATOM 645 N N . GLN A 1 85 ? 3.288 10.186 13.793 1.00 97.88 85 GLN A N 1
ATOM 646 C CA . GLN A 1 85 ? 2.543 10.541 12.588 1.00 97.88 85 GLN A CA 1
ATOM 647 C C . GLN A 1 85 ? 1.624 9.396 12.155 1.00 97.88 85 GLN A C 1
ATOM 649 O O . GLN A 1 85 ? 0.433 9.626 11.963 1.00 97.88 85 GLN A O 1
ATOM 654 N N . TYR A 1 86 ? 2.133 8.159 12.114 1.00 97.12 86 TYR A N 1
ATOM 655 C CA . TYR A 1 86 ? 1.330 6.982 11.771 1.00 97.12 86 TYR A CA 1
ATOM 656 C C . TYR A 1 86 ? 0.139 6.808 12.724 1.00 97.12 86 TYR A C 1
ATOM 658 O O . TYR A 1 86 ? -0.995 6.629 12.289 1.00 97.12 86 TYR A O 1
ATOM 666 N N . MET A 1 87 ? 0.379 6.923 14.036 1.00 97.56 87 MET A N 1
ATOM 667 C CA . MET A 1 87 ? -0.668 6.769 15.053 1.00 97.56 87 MET A CA 1
ATOM 668 C C . MET A 1 87 ? -1.729 7.873 14.996 1.00 97.56 87 MET A C 1
ATOM 670 O O . MET A 1 87 ? -2.871 7.630 15.383 1.00 97.56 87 MET A O 1
ATOM 674 N N . ALA A 1 88 ? -1.366 9.084 14.567 1.00 97.12 88 ALA A N 1
ATOM 675 C CA . ALA A 1 88 ? -2.328 10.157 14.344 1.00 97.12 88 ALA A CA 1
ATOM 676 C C . ALA A 1 88 ? -3.147 9.895 13.071 1.00 97.12 88 ALA A C 1
ATOM 678 O O . ALA A 1 88 ? -4.374 9.927 13.129 1.00 97.12 88 ALA A O 1
ATOM 679 N N . TYR A 1 89 ? -2.473 9.547 11.972 1.00 96.44 89 TYR A N 1
ATOM 680 C CA . TYR A 1 89 ? -3.095 9.294 10.674 1.00 96.44 89 TYR A CA 1
ATOM 681 C C . TYR A 1 89 ? -4.087 8.128 10.720 1.00 96.44 89 TYR A C 1
ATOM 683 O O . TYR A 1 89 ? -5.237 8.282 10.317 1.00 96.44 89 TYR A O 1
ATOM 691 N N . ILE A 1 90 ? -3.700 6.981 11.291 1.00 95.00 90 ILE A N 1
ATOM 692 C CA . ILE A 1 90 ? -4.576 5.801 11.323 1.00 95.00 90 ILE A CA 1
ATOM 693 C C . ILE A 1 90 ? -5.855 6.046 12.133 1.00 95.00 90 ILE A C 1
ATOM 695 O O . ILE A 1 90 ? -6.907 5.533 11.779 1.00 95.00 90 ILE A O 1
ATOM 699 N N . LYS A 1 91 ? -5.798 6.871 13.190 1.00 95.94 91 LYS A N 1
ATOM 700 C CA . LYS A 1 91 ? -6.982 7.236 13.989 1.00 95.94 91 LYS A CA 1
ATOM 701 C C . LYS A 1 91 ? -7.976 8.097 13.221 1.00 95.94 91 LYS A C 1
ATOM 703 O O . LYS A 1 91 ? -9.150 8.096 13.572 1.00 95.94 91 LYS A O 1
ATOM 708 N N . GLU A 1 92 ? -7.503 8.888 12.267 1.00 95.19 92 GLU A N 1
ATOM 709 C CA . GLU A 1 92 ? -8.359 9.678 11.388 1.00 95.19 92 GLU A CA 1
ATOM 710 C C . GLU A 1 92 ? -8.888 8.823 10.238 1.00 95.19 92 GLU A C 1
ATOM 712 O O . GLU A 1 92 ? -10.070 8.898 9.935 1.00 95.19 92 GLU A O 1
ATOM 717 N N . TYR A 1 93 ? -8.046 7.948 9.685 1.00 93.50 93 TYR A N 1
ATOM 718 C CA . TYR A 1 93 ? -8.397 7.051 8.586 1.00 93.50 93 TYR A CA 1
ATOM 719 C C . TYR A 1 93 ? -9.514 6.049 8.927 1.00 93.50 93 TYR A C 1
ATOM 721 O O . TYR A 1 93 ? -10.310 5.711 8.061 1.00 93.50 93 TYR A O 1
ATOM 729 N N . VAL A 1 94 ? -9.574 5.556 10.171 1.00 91.94 94 VAL A N 1
ATOM 730 C CA . VAL A 1 94 ? -10.600 4.580 10.601 1.00 91.94 94 VAL A CA 1
ATOM 731 C C . VAL A 1 94 ? -11.946 5.201 10.992 1.00 91.94 94 VAL A C 1
ATOM 733 O O . VAL A 1 94 ? -12.852 4.455 11.362 1.00 91.94 94 VAL A O 1
ATOM 736 N N . LYS A 1 95 ? -12.064 6.534 11.012 1.00 88.62 95 LYS A N 1
ATOM 737 C CA . LYS A 1 95 ? -13.332 7.214 11.319 1.00 88.62 95 LYS A CA 1
ATOM 738 C C . LYS A 1 95 ? -14.268 7.188 10.123 1.00 88.62 95 LYS A C 1
ATOM 740 O O . LYS A 1 95 ? -15.482 7.048 10.383 1.00 88.62 95 LYS A O 1
#

Nearest PDB structures (foldseek):
  2hr9-assembly1_A  TM=7.072E-01  e=5.366E-07  Homo sapiens
  9cai-assembly1_Aa  TM=2.795E-01  e=1.910E+00  Caenorhabditis elegans
  6gz5-assembly1_Ba  TM=2.722E-01  e=3.151E+00  Oryctolagus cuniculus
  6uz7-assembly1_a  TM=2.816E-01  e=4.309E+00  Kluyveromyces lactis
  8b2l-assembly1_J1  TM=2.525E-01  e=6.274E+00  Nicotiana tabacum

Mean predicted aligned error: 10.05 Å